Protein AF-A0A8R1E0E9-F1 (afdb_monomer_lite)

Secondary structure (DSSP, 8-state):
-EEEEEE--TT----EEEEHHHHS-HHHHS-GGGGSSEEEEEEPPPSSTTPPPPEEEEEEE-STTTT-PPPPPP-PSP----SSSEEEEEEETTTTEEEE-----------S---------------

Radius of gyration: 18.47 Å; chains: 1; bounding box: 48×48×47 Å

InterPro domains:
  IPR010558 Caenorhabditis elegans ly-6-related [PF06579] (1-67)
  IPR045860 Snake toxin-like superfamily [SSF57302] (1-68)

Structure (mmCIF, N/CA/C/O backbone):
data_AF-A0A8R1E0E9-F1
#
_entry.id   AF-A0A8R1E0E9-F1
#
loop_
_atom_site.group_PDB
_atom_site.id
_atom_site.type_symbol
_atom_site.label_atom_id
_atom_site.label_alt_id
_atom_site.label_comp_id
_atom_site.label_asym_id
_atom_site.label_entity_id
_atom_site.label_seq_id
_atom_site.pdbx_PDB_ins_code
_atom_site.Cartn_x
_atom_site.Cartn_y
_atom_site.Cartn_z
_atom_site.occupancy
_atom_site.B_iso_or_equiv
_atom_site.auth_seq_id
_atom_site.auth_comp_id
_atom_site.auth_asym_id
_atom_site.auth_atom_id
_atom_site.pdbx_PDB_model_num
ATOM 1 N N . MET A 1 1 ? 12.484 -6.067 -2.026 1.00 90.06 1 MET A N 1
ATOM 2 C CA . MET A 1 1 ? 11.209 -5.476 -2.478 1.00 90.06 1 MET A CA 1
ATOM 3 C C . MET A 1 1 ? 11.147 -4.018 -2.059 1.00 90.06 1 MET A C 1
ATOM 5 O O . MET A 1 1 ? 11.404 -3.716 -0.891 1.00 90.06 1 MET A O 1
ATOM 9 N N . CYS A 1 2 ? 10.850 -3.125 -2.997 1.00 94.44 2 CYS A N 1
ATOM 10 C CA . CYS A 1 2 ? 10.703 -1.704 -2.715 1.00 94.44 2 CYS A CA 1
ATOM 11 C C . CYS A 1 2 ? 9.256 -1.380 -2.342 1.00 94.44 2 CYS A C 1
ATOM 13 O O . CYS A 1 2 ? 8.321 -2.071 -2.745 1.00 94.44 2 CYS A O 1
ATOM 15 N N . VAL A 1 3 ? 9.082 -0.313 -1.569 1.00 95.12 3 VAL A N 1
ATOM 16 C CA . VAL A 1 3 ? 7.778 0.169 -1.125 1.00 95.12 3 VAL A CA 1
ATOM 17 C C . VAL A 1 3 ? 7.707 1.689 -1.201 1.00 95.12 3 VAL A C 1
ATOM 19 O O . VAL A 1 3 ? 8.705 2.385 -0.968 1.00 95.12 3 VAL A O 1
ATOM 22 N N . THR A 1 4 ? 6.511 2.183 -1.498 1.00 95.38 4 THR A N 1
ATOM 23 C CA . THR A 1 4 ? 6.105 3.580 -1.356 1.00 95.38 4 THR A CA 1
ATOM 24 C C . THR A 1 4 ? 4.847 3.642 -0.514 1.00 95.38 4 THR A C 1
ATOM 26 O O . THR A 1 4 ? 3.892 2.917 -0.778 1.00 95.38 4 THR A O 1
ATOM 29 N N . LEU A 1 5 ? 4.843 4.498 0.500 1.00 94.81 5 LEU A N 1
ATOM 30 C CA . LEU A 1 5 ? 3.738 4.677 1.428 1.00 94.81 5 LEU A CA 1
ATOM 31 C C . LEU A 1 5 ? 3.259 6.128 1.391 1.00 94.81 5 LEU A C 1
ATOM 33 O O . LEU A 1 5 ? 4.051 7.063 1.546 1.00 94.81 5 LEU A O 1
ATOM 37 N N . PHE A 1 6 ? 1.949 6.284 1.231 1.00 94.69 6 PHE A N 1
ATOM 38 C CA . PHE A 1 6 ? 1.230 7.548 1.221 1.00 94.69 6 PHE A CA 1
ATOM 39 C C . PHE A 1 6 ? 0.152 7.528 2.312 1.00 94.69 6 PHE A C 1
ATOM 41 O O . PHE A 1 6 ? -0.566 6.537 2.450 1.00 94.69 6 PHE A O 1
ATOM 48 N N . PRO A 1 7 ? -0.018 8.596 3.095 1.00 94.19 7 PRO A N 1
ATOM 49 C CA . PRO A 1 7 ? -1.199 8.753 3.936 1.00 94.19 7 PRO A CA 1
ATOM 50 C C . PRO A 1 7 ? -2.447 8.929 3.063 1.00 94.19 7 PRO A C 1
ATOM 52 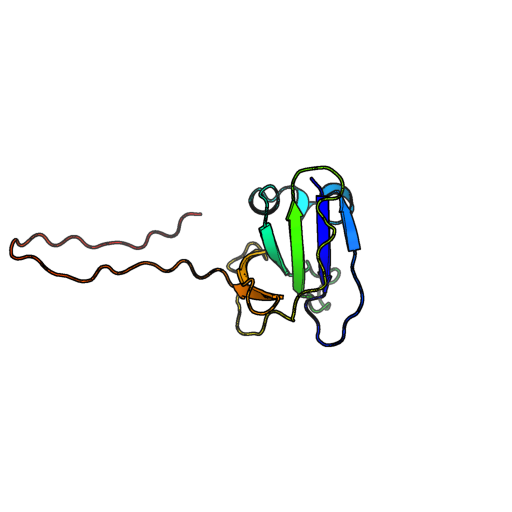O O . PRO A 1 7 ? -2.468 9.782 2.179 1.00 94.19 7 PRO A O 1
ATOM 55 N N . ASN A 1 8 ? -3.510 8.170 3.341 1.00 94.06 8 ASN A N 1
ATOM 56 C CA . ASN A 1 8 ? -4.795 8.327 2.657 1.00 94.06 8 ASN A CA 1
ATOM 57 C C . ASN A 1 8 ? -5.597 9.487 3.280 1.00 94.06 8 ASN A C 1
ATOM 59 O O . ASN A 1 8 ? -6.648 9.283 3.887 1.00 94.06 8 ASN A O 1
ATOM 63 N N . LEU A 1 9 ? -5.045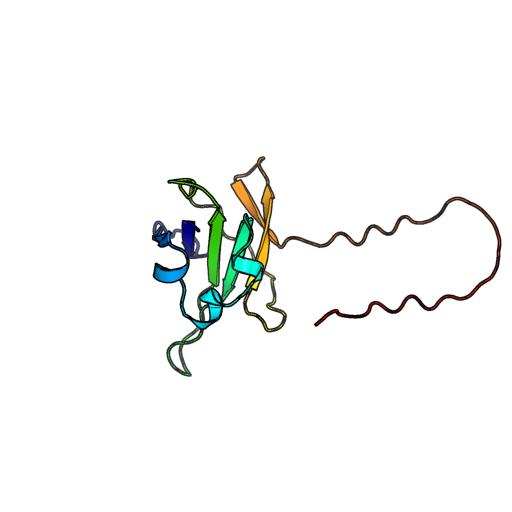 10.704 3.212 1.00 91.62 9 LEU A N 1
ATOM 64 C CA . LEU A 1 9 ? -5.596 11.910 3.833 1.00 91.62 9 LEU A CA 1
ATOM 65 C C . LEU A 1 9 ? -5.614 13.074 2.827 1.00 91.62 9 LEU A C 1
ATOM 67 O O . LEU A 1 9 ? -4.569 13.365 2.235 1.00 91.62 9 LEU A O 1
ATOM 71 N N . PRO A 1 10 ? -6.748 13.786 2.667 1.00 89.69 10 PRO A N 1
ATOM 72 C CA . PRO A 1 10 ? -6.824 14.949 1.789 1.00 89.69 10 PRO A CA 1
ATOM 73 C C . PRO A 1 10 ? -5.795 16.017 2.161 1.00 89.69 10 PRO A C 1
ATOM 75 O O . PRO A 1 10 ? -5.621 16.341 3.335 1.00 89.69 10 PRO A O 1
ATOM 78 N N . GLY A 1 11 ? -5.125 16.575 1.153 1.00 86.81 11 GLY A N 1
ATOM 79 C CA . GLY A 1 11 ? -4.150 17.653 1.337 1.00 86.81 11 GLY A CA 1
ATOM 80 C C . GLY A 1 11 ? -2.826 17.228 1.977 1.00 86.81 11 GLY A C 1
ATOM 81 O O . GLY A 1 11 ? -1.998 18.089 2.271 1.00 86.81 11 GLY A O 1
ATOM 82 N N . SER A 1 12 ? -2.597 15.930 2.193 1.00 87.69 12 SER A N 1
ATOM 83 C CA . SER A 1 12 ? -1.274 15.462 2.592 1.00 87.69 12 SER A CA 1
ATOM 84 C C . SER A 1 12 ? -0.256 15.664 1.469 1.00 87.69 12 SER A C 1
ATOM 86 O O . SER A 1 12 ? -0.617 15.657 0.298 1.00 87.69 12 SER A O 1
ATOM 88 N N . THR A 1 13 ? 1.015 15.831 1.834 1.00 87.62 13 THR A N 1
ATOM 89 C CA . THR A 1 13 ? 2.167 15.994 0.924 1.00 87.62 13 THR A CA 1
ATOM 90 C C . THR A 1 13 ? 3.303 15.017 1.221 1.00 87.62 13 THR A C 1
ATOM 92 O O . THR A 1 13 ? 4.358 15.056 0.590 1.00 87.62 13 THR A O 1
ATOM 95 N N . PHE A 1 14 ? 3.106 14.143 2.206 1.00 88.75 14 PHE A N 1
ATOM 96 C CA . PHE A 1 14 ? 4.152 13.282 2.734 1.00 88.75 14 PHE A CA 1
ATOM 97 C C . PHE A 1 14 ? 4.199 11.935 2.010 1.00 88.75 14 PHE A C 1
ATOM 99 O O . PHE A 1 14 ? 3.184 11.251 1.898 1.00 88.75 14 PHE A O 1
ATOM 106 N N . VAL A 1 15 ? 5.397 11.531 1.581 1.00 92.81 15 VAL A N 1
ATOM 107 C CA . VAL A 1 15 ? 5.658 10.253 0.907 1.00 92.81 15 VAL A CA 1
ATOM 108 C C . VAL A 1 15 ? 6.856 9.575 1.564 1.00 92.81 15 VAL A C 1
ATOM 110 O O . VAL A 1 15 ? 7.902 10.200 1.737 1.00 92.81 15 VAL A O 1
ATOM 113 N N . VAL A 1 16 ? 6.728 8.288 1.890 1.00 94.12 16 VAL A N 1
ATOM 114 C CA . VAL A 1 16 ? 7.839 7.460 2.386 1.00 94.12 16 VAL A CA 1
ATOM 115 C C . VAL A 1 16 ? 8.210 6.437 1.331 1.00 94.12 16 VAL A C 1
ATOM 117 O O . VAL A 1 16 ? 7.347 5.725 0.831 1.00 94.12 16 VAL A O 1
ATOM 120 N N . ARG A 1 17 ? 9.500 6.333 1.019 1.00 94.44 17 ARG A N 1
ATOM 121 C CA . ARG A 1 17 ? 10.053 5.355 0.077 1.00 94.44 17 ARG A CA 1
ATOM 122 C C . ARG A 1 17 ? 11.145 4.551 0.766 1.00 94.44 17 ARG A C 1
ATOM 124 O O . ARG A 1 17 ? 11.920 5.107 1.539 1.00 94.44 17 ARG A O 1
ATOM 131 N N . GLY A 1 18 ? 11.221 3.257 0.484 1.00 93.31 18 GLY A N 1
ATOM 132 C CA . GLY A 1 18 ? 12.275 2.408 1.033 1.00 93.31 18 GLY A CA 1
ATOM 133 C C . GLY A 1 18 ? 12.078 0.934 0.722 1.00 93.31 18 GLY A C 1
ATOM 134 O O . GLY A 1 18 ? 11.406 0.574 -0.243 1.00 93.31 18 GLY A O 1
ATOM 135 N N . CYS A 1 19 ? 12.659 0.082 1.560 1.00 91.31 19 CYS A N 1
ATOM 136 C CA . CYS A 1 19 ? 12.435 -1.360 1.529 1.00 91.31 19 CYS A CA 1
ATOM 137 C C . CYS A 1 19 ? 11.195 -1.723 2.354 1.00 91.31 19 CYS A C 1
ATOM 139 O O . CYS A 1 19 ? 10.962 -1.129 3.411 1.00 91.31 19 CYS A O 1
ATOM 141 N N . LEU A 1 20 ? 10.436 -2.730 1.905 1.00 90.25 20 LEU A N 1
ATOM 142 C CA . LEU A 1 20 ? 9.240 -3.232 2.599 1.00 90.25 20 LEU A CA 1
ATOM 143 C C . LEU A 1 20 ? 9.511 -3.491 4.093 1.00 90.25 20 LEU A C 1
ATOM 145 O O . LEU A 1 20 ? 8.790 -3.012 4.969 1.00 90.25 20 LEU A O 1
ATOM 149 N N . GLU A 1 21 ? 10.621 -4.174 4.372 1.00 87.62 21 GLU A N 1
ATOM 150 C CA . GLU A 1 21 ? 11.079 -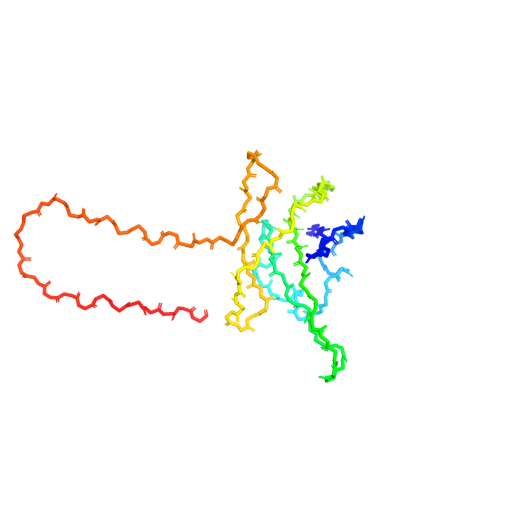4.543 5.713 1.00 87.62 21 GLU A CA 1
ATOM 151 C C . GLU A 1 21 ? 11.485 -3.351 6.584 1.00 87.62 21 GLU A C 1
ATOM 153 O O . GLU A 1 21 ? 11.499 -3.461 7.804 1.00 87.62 21 GLU A O 1
ATOM 158 N N . SER A 1 22 ? 11.831 -2.209 5.997 1.00 88.12 22 SER A N 1
ATOM 159 C CA . SER A 1 22 ? 12.242 -1.025 6.758 1.00 88.12 22 SER A CA 1
ATOM 160 C C . SER A 1 22 ? 11.065 -0.100 7.051 1.00 88.12 22 SER A C 1
ATOM 162 O O . SER A 1 22 ? 11.030 0.526 8.107 1.00 88.12 22 SER A O 1
ATOM 164 N N . VAL A 1 23 ? 10.098 -0.020 6.133 1.00 89.50 23 VAL A N 1
ATOM 165 C CA . VAL A 1 23 ? 8.988 0.942 6.207 1.00 89.50 23 VAL A CA 1
ATOM 166 C C . VAL A 1 23 ? 7.786 0.380 6.965 1.00 89.50 23 VAL A C 1
ATOM 168 O O . VAL A 1 23 ? 7.197 1.085 7.783 1.00 89.50 23 VAL A O 1
ATOM 171 N N . LEU A 1 24 ? 7.403 -0.877 6.723 1.00 87.38 24 LEU A N 1
ATOM 172 C CA . LEU A 1 24 ? 6.219 -1.460 7.359 1.00 87.38 24 LEU A CA 1
ATOM 173 C C . LEU A 1 24 ? 6.550 -2.062 8.730 1.00 87.38 24 LEU A C 1
ATOM 175 O O . LEU A 1 24 ? 7.691 -2.429 9.008 1.00 87.38 24 LEU A O 1
ATOM 179 N N . ARG A 1 25 ? 5.549 -2.178 9.613 1.00 83.81 25 ARG A N 1
ATOM 180 C CA . ARG A 1 25 ? 5.672 -2.907 10.892 1.00 83.81 25 ARG A CA 1
ATOM 181 C C . ARG A 1 25 ? 5.659 -4.417 10.662 1.00 83.81 25 ARG A C 1
ATOM 183 O O . ARG A 1 25 ? 5.078 -4.872 9.688 1.00 83.81 25 ARG A O 1
ATOM 190 N N . HIS A 1 26 ? 6.220 -5.179 11.602 1.00 80.12 26 HIS A N 1
ATOM 191 C CA . HIS A 1 26 ? 6.367 -6.639 11.513 1.00 80.12 26 HIS A CA 1
ATOM 192 C C . HIS A 1 26 ? 5.093 -7.381 11.073 1.00 80.12 26 HIS A C 1
ATOM 194 O O . HIS A 1 26 ? 5.165 -8.149 10.125 1.00 80.12 26 HIS A O 1
ATOM 200 N N . ALA A 1 27 ? 3.927 -7.049 11.640 1.00 79.69 27 ALA A N 1
ATOM 201 C CA . ALA A 1 27 ? 2.644 -7.652 11.253 1.00 79.69 27 ALA A CA 1
ATOM 202 C C . ALA A 1 27 ? 2.308 -7.513 9.753 1.00 79.69 27 ALA A C 1
ATOM 204 O O . ALA A 1 27 ? 1.711 -8.408 9.177 1.00 79.69 27 ALA A O 1
ATOM 205 N N . TYR A 1 28 ? 2.718 -6.412 9.116 1.00 81.88 28 TYR A N 1
ATOM 206 C CA . TYR A 1 28 ? 2.549 -6.204 7.675 1.00 81.88 28 TYR A CA 1
ATOM 207 C C . TYR A 1 28 ? 3.740 -6.706 6.854 1.00 81.88 28 TYR A C 1
ATOM 209 O O . TYR A 1 28 ? 3.609 -6.915 5.656 1.00 81.88 28 TYR A O 1
ATOM 217 N N . ARG A 1 29 ? 4.911 -6.920 7.466 1.00 79.88 29 ARG A N 1
ATOM 218 C CA . ARG A 1 29 ? 6.068 -7.505 6.768 1.00 79.88 29 ARG A CA 1
ATOM 219 C C . ARG A 1 29 ? 5.849 -8.972 6.434 1.00 79.88 29 ARG A C 1
ATOM 221 O O . ARG A 1 29 ? 6.382 -9.431 5.436 1.00 79.88 29 ARG A O 1
ATOM 228 N N . GLU A 1 30 ? 5.121 -9.695 7.276 1.00 81.75 30 GLU A N 1
ATOM 229 C CA . GLU A 1 30 ? 4.867 -11.127 7.092 1.00 81.75 30 GLU A CA 1
ATOM 230 C C . GLU A 1 30 ? 3.630 -11.407 6.230 1.00 81.75 30 GLU A C 1
ATOM 232 O O . GLU A 1 30 ? 3.390 -12.554 5.854 1.00 81.75 30 GLU A O 1
ATOM 237 N N . ASP A 1 31 ? 2.856 -10.374 5.879 1.00 85.88 31 ASP A N 1
ATOM 238 C CA . ASP A 1 31 ? 1.675 -10.550 5.046 1.00 85.88 31 ASP A CA 1
ATOM 239 C C . ASP A 1 31 ? 2.069 -10.804 3.584 1.00 85.88 31 ASP A C 1
ATOM 241 O O . ASP A 1 31 ? 2.610 -9.939 2.889 1.00 85.88 31 ASP A O 1
ATOM 245 N N . THR A 1 32 ? 1.767 -12.014 3.115 1.00 85.56 32 THR A N 1
ATOM 246 C CA . THR A 1 32 ? 2.106 -12.473 1.762 1.00 85.56 32 THR A CA 1
ATOM 247 C C . THR A 1 32 ? 1.433 -11.665 0.651 1.00 85.56 32 THR A C 1
ATOM 249 O O . THR A 1 32 ? 1.963 -11.626 -0.460 1.00 85.56 32 THR A O 1
ATOM 252 N N . GLN A 1 33 ? 0.323 -10.962 0.918 1.00 86.31 33 GLN A N 1
ATOM 253 C CA . GLN A 1 33 ? -0.314 -10.101 -0.085 1.00 86.31 33 GLN A CA 1
ATOM 254 C C . GLN A 1 33 ? 0.617 -8.952 -0.482 1.00 86.31 33 GLN A C 1
ATOM 256 O O . GLN A 1 33 ? 0.733 -8.622 -1.663 1.00 86.31 33 GLN A O 1
ATOM 261 N N . LEU A 1 34 ? 1.343 -8.396 0.492 1.00 89.62 34 LEU A N 1
ATOM 262 C CA . LEU A 1 34 ? 2.260 -7.270 0.301 1.00 89.62 34 LEU A CA 1
ATOM 263 C C . LEU A 1 34 ? 3.603 -7.679 -0.311 1.00 89.62 34 LEU A C 1
ATOM 265 O O . LEU A 1 34 ? 4.441 -6.816 -0.553 1.00 89.62 34 LEU A O 1
ATOM 269 N N . HIS A 1 35 ? 3.813 -8.974 -0.564 1.00 89.25 35 HIS A N 1
ATOM 270 C CA . HIS A 1 35 ? 4.991 -9.504 -1.260 1.00 89.25 35 HIS A CA 1
ATOM 271 C C . HIS A 1 35 ? 4.775 -9.600 -2.774 1.00 89.25 35 HIS A C 1
ATOM 273 O O . HIS A 1 35 ? 5.657 -10.056 -3.497 1.00 89.25 35 HIS A O 1
ATOM 279 N N . SER A 1 36 ? 3.616 -9.156 -3.268 1.00 91.06 36 SER A N 1
ATOM 280 C CA . SER A 1 36 ? 3.298 -9.099 -4.694 1.00 91.06 36 SER A CA 1
ATOM 281 C C . SER A 1 36 ? 3.143 -7.661 -5.178 1.00 91.06 36 SER A C 1
ATOM 283 O O . SER A 1 36 ? 2.562 -6.827 -4.479 1.00 91.06 36 SER A O 1
ATOM 285 N N . ASP A 1 37 ? 3.636 -7.385 -6.388 1.00 92.88 37 ASP A N 1
ATOM 286 C CA . ASP A 1 37 ? 3.579 -6.052 -6.989 1.00 92.88 37 ASP A CA 1
ATOM 287 C C . ASP A 1 37 ? 2.144 -5.525 -7.054 1.00 92.88 37 ASP A C 1
ATOM 289 O O . ASP A 1 37 ? 1.204 -6.227 -7.443 1.00 92.88 37 ASP A O 1
ATOM 293 N N . GLY A 1 38 ? 1.981 -4.263 -6.667 1.00 92.94 38 GLY A N 1
ATOM 294 C CA . GLY A 1 38 ? 0.683 -3.604 -6.643 1.00 92.94 38 GLY A CA 1
ATOM 295 C C . GLY A 1 38 ? 0.537 -2.606 -5.505 1.00 92.94 38 GLY A C 1
ATOM 296 O O . GLY A 1 38 ? 1.444 -2.418 -4.692 1.00 92.94 38 GLY A O 1
ATOM 297 N N . CYS A 1 39 ? -0.630 -1.966 -5.464 1.00 94.12 39 CYS A N 1
ATOM 298 C CA . CYS A 1 39 ? -1.004 -1.005 -4.437 1.00 94.12 39 CYS A CA 1
ATOM 299 C C . CYS A 1 39 ? -2.098 -1.567 -3.528 1.00 94.12 39 CYS A C 1
ATOM 301 O O . CYS A 1 39 ? -2.991 -2.295 -3.963 1.00 94.12 39 CYS A O 1
ATOM 303 N N . TYR A 1 40 ? -2.029 -1.194 -2.257 1.00 94.31 40 TYR A N 1
ATOM 304 C CA . TYR A 1 40 ? -2.868 -1.708 -1.189 1.00 94.31 40 TYR A CA 1
ATOM 305 C C . TYR A 1 40 ? -3.268 -0.565 -0.264 1.00 94.31 40 TYR A C 1
ATOM 307 O O . TYR A 1 40 ? -2.461 0.313 0.031 1.00 94.31 40 TYR A O 1
ATOM 315 N N . LEU A 1 41 ? -4.500 -0.574 0.224 1.00 94.88 41 LEU A N 1
ATOM 316 C CA . LEU A 1 41 ? -4.929 0.273 1.324 1.00 94.88 41 LEU A CA 1
ATOM 317 C C . LEU A 1 41 ? -4.709 -0.501 2.620 1.00 94.88 41 LEU A C 1
ATOM 319 O O . LEU A 1 41 ? -5.239 -1.597 2.777 1.00 94.88 41 LEU A O 1
ATOM 323 N N . LEU A 1 42 ? -3.918 0.054 3.530 1.00 93.56 42 LEU A N 1
ATOM 324 C CA . LEU A 1 42 ? -3.604 -0.521 4.830 1.00 93.56 42 LEU A CA 1
ATOM 325 C C . LEU A 1 42 ? -4.190 0.346 5.931 1.00 93.56 42 LEU A C 1
ATOM 327 O O . LEU A 1 42 ? -4.025 1.564 5.928 1.00 93.56 42 LEU A O 1
ATOM 331 N N . ARG A 1 43 ? -4.786 -0.286 6.933 1.00 92.38 43 ARG A N 1
ATOM 332 C CA . ARG A 1 43 ? -5.160 0.380 8.178 1.00 92.38 43 ARG A CA 1
ATOM 333 C C . ARG A 1 43 ? -4.024 0.291 9.183 1.00 92.38 43 ARG A C 1
ATOM 335 O O . ARG A 1 43 ? -3.512 -0.786 9.450 1.00 92.38 43 ARG A O 1
ATOM 342 N N . SER A 1 44 ? -3.630 1.385 9.812 1.00 88.62 44 SER A N 1
ATOM 343 C CA . SER A 1 44 ? -2.617 1.330 10.863 1.00 88.62 44 SER A CA 1
ATOM 344 C C . SER A 1 44 ? -3.106 0.521 12.058 1.00 88.62 44 SER A C 1
ATOM 346 O O . SER A 1 44 ? -4.265 0.625 12.463 1.00 88.62 44 SER A O 1
ATOM 348 N N . LEU A 1 45 ? -2.194 -0.206 12.697 1.00 84.12 45 LEU A N 1
ATOM 349 C CA . LEU A 1 45 ? -2.465 -0.752 14.021 1.00 84.12 45 LEU A CA 1
ATOM 350 C C . LEU A 1 45 ? -2.466 0.399 15.041 1.00 84.12 45 LEU A C 1
ATOM 352 O O . LEU A 1 45 ? -1.534 1.212 15.018 1.00 84.12 45 LEU A O 1
ATOM 356 N N . PRO A 1 46 ? -3.481 0.499 15.916 1.00 81.88 46 PRO A N 1
ATOM 357 C CA . PRO A 1 46 ? -3.507 1.520 16.953 1.00 81.88 46 PRO A CA 1
ATOM 358 C C . PRO A 1 46 ? -2.284 1.353 17.862 1.00 81.88 46 PRO A C 1
ATOM 360 O O . PRO A 1 46 ? -1.963 0.250 18.301 1.00 81.88 46 PRO A O 1
ATOM 363 N N . MET A 1 47 ? -1.575 2.450 18.129 1.00 77.50 47 MET A N 1
ATOM 364 C CA . MET A 1 47 ? -0.388 2.428 18.990 1.00 77.50 47 MET A CA 1
ATOM 365 C C . MET A 1 47 ? -0.770 2.405 20.476 1.00 77.50 47 MET A C 1
ATOM 367 O O . MET A 1 47 ? -0.047 1.835 21.287 1.00 77.50 47 MET A O 1
ATOM 371 N N . PHE A 1 48 ? -1.931 2.975 20.811 1.00 85.75 48 PHE A N 1
ATOM 372 C CA . PHE A 1 48 ? -2.555 2.916 22.133 1.00 85.75 48 PHE A CA 1
ATOM 373 C C . PHE A 1 48 ? -4.066 2.647 21.993 1.00 85.75 48 PHE A C 1
ATOM 375 O O . PHE A 1 48 ? -4.635 2.982 20.950 1.00 85.75 48 PHE A O 1
ATOM 382 N N . PRO A 1 49 ? -4.751 2.123 23.030 1.00 82.12 49 PRO A N 1
ATOM 383 C CA . PRO A 1 49 ? -6.179 1.779 22.963 1.00 82.12 49 PRO A CA 1
ATOM 384 C C . PRO A 1 49 ? -7.103 2.913 22.491 1.00 82.12 49 PRO A C 1
ATOM 386 O O .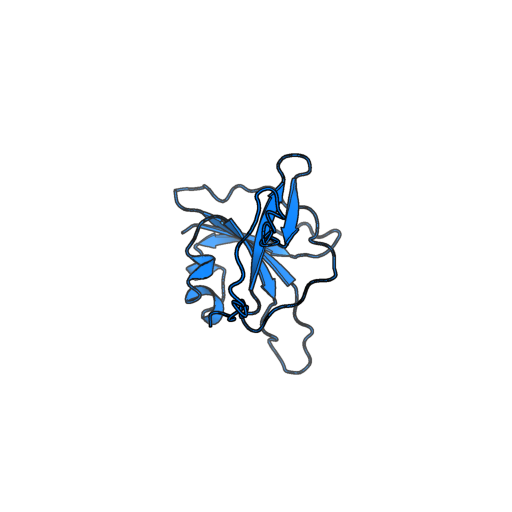 PRO A 1 49 ? -8.128 2.652 21.874 1.00 82.12 49 PRO A O 1
ATOM 389 N N . ASN A 1 50 ? -6.714 4.169 22.728 1.00 86.88 50 ASN A N 1
ATOM 390 C CA . ASN A 1 50 ? -7.516 5.353 22.405 1.00 86.88 50 ASN A CA 1
ATOM 391 C C . ASN A 1 50 ? -7.038 6.088 21.141 1.00 86.88 50 ASN A C 1
ATOM 393 O O . ASN A 1 50 ? -7.422 7.233 20.911 1.00 86.88 50 ASN A O 1
ATOM 397 N N . THR A 1 51 ? -6.159 5.476 20.342 1.00 85.50 51 THR A N 1
ATOM 398 C CA . THR A 1 51 ? -5.680 6.089 19.094 1.00 85.50 51 THR A CA 1
ATOM 399 C C . THR A 1 51 ? -6.546 5.679 17.915 1.00 85.50 51 THR A C 1
ATOM 401 O O . THR A 1 51 ? -6.796 4.495 17.698 1.00 85.50 51 THR A O 1
ATOM 404 N N . VAL A 1 52 ? -6.992 6.672 17.144 1.00 86.81 52 VAL A N 1
ATOM 405 C CA . VAL A 1 52 ? -7.726 6.438 15.899 1.00 86.81 52 VAL A CA 1
ATOM 406 C C . VAL A 1 52 ? -6.749 5.871 14.865 1.00 86.81 52 VAL A C 1
ATOM 408 O O . VAL A 1 52 ? -5.707 6.489 14.630 1.00 86.81 52 VAL A O 1
ATOM 411 N N . PRO A 1 53 ? -7.044 4.714 14.252 1.00 88.56 53 PRO A N 1
ATOM 412 C CA . PRO A 1 53 ? -6.190 4.163 13.217 1.00 88.56 53 PRO A CA 1
ATOM 413 C C . PRO A 1 53 ? -6.249 5.032 11.955 1.00 88.56 53 PRO A C 1
ATOM 415 O O . PRO A 1 53 ? -7.307 5.543 11.582 1.00 88.56 53 PRO A O 1
ATOM 418 N N . MET A 1 54 ? -5.105 5.185 11.299 1.00 90.12 54 MET A N 1
ATOM 419 C CA . MET A 1 54 ? -4.951 5.939 10.061 1.00 90.12 54 MET A CA 1
ATOM 420 C C . MET A 1 54 ? -4.857 4.982 8.876 1.00 90.12 54 MET A C 1
ATOM 422 O O . MET A 1 54 ? -4.216 3.938 8.973 1.00 90.12 54 MET A O 1
ATOM 426 N N . ASP A 1 55 ? -5.480 5.337 7.758 1.00 93.69 55 ASP A N 1
ATOM 427 C CA . ASP A 1 55 ? -5.406 4.543 6.536 1.00 93.69 55 ASP A CA 1
ATOM 428 C C . ASP A 1 55 ? -4.263 5.069 5.641 1.00 93.69 55 ASP A C 1
ATOM 430 O O . ASP A 1 55 ? -4.054 6.279 5.512 1.00 93.69 55 ASP A O 1
ATOM 434 N N . TYR A 1 56 ? -3.514 4.157 5.027 1.00 94.31 56 TYR A N 1
ATOM 435 C CA . TYR A 1 56 ? -2.356 4.432 4.179 1.00 94.31 56 TYR A CA 1
ATOM 436 C C . TYR A 1 56 ? -2.476 3.678 2.862 1.00 94.31 56 TYR A C 1
ATOM 438 O O . TYR A 1 56 ? -2.870 2.518 2.848 1.00 94.31 56 TYR A O 1
ATOM 446 N N . VAL A 1 57 ? -2.077 4.303 1.762 1.00 95.19 57 VAL A N 1
ATOM 447 C CA . VAL A 1 57 ? -1.829 3.605 0.502 1.00 95.19 57 VAL A CA 1
ATOM 448 C C . VAL A 1 57 ? -0.382 3.132 0.495 1.00 95.19 57 VAL A C 1
ATOM 450 O O . VAL A 1 57 ? 0.535 3.924 0.694 1.00 95.19 57 VAL A O 1
ATOM 453 N N . VAL A 1 58 ? -0.170 1.848 0.247 1.00 94.88 58 VAL A N 1
ATOM 454 C CA . VAL A 1 58 ? 1.144 1.218 0.155 1.00 94.88 58 VAL A CA 1
ATOM 455 C C . VAL A 1 58 ? 1.265 0.555 -1.203 1.00 94.88 58 VAL A C 1
ATOM 457 O O . VAL A 1 58 ? 0.506 -0.354 -1.514 1.00 94.88 58 VAL A O 1
ATOM 460 N N . CYS A 1 59 ? 2.222 0.998 -2.007 1.00 94.62 59 CYS A N 1
ATOM 461 C CA . CYS A 1 59 ? 2.550 0.385 -3.284 1.00 94.62 59 CYS A CA 1
ATOM 462 C C . CYS A 1 59 ? 3.886 -0.337 -3.175 1.00 94.62 59 CYS A C 1
ATOM 464 O O . CYS A 1 59 ? 4.859 0.220 -2.669 1.00 94.62 59 CYS A O 1
ATOM 466 N N . THR A 1 60 ? 3.927 -1.574 -3.646 1.00 94.75 60 THR A N 1
ATOM 467 C CA . THR A 1 60 ? 5.101 -2.442 -3.595 1.00 94.75 60 THR A CA 1
ATOM 468 C C . THR A 1 60 ? 5.495 -2.852 -5.007 1.00 94.75 60 THR A C 1
ATOM 470 O O . THR A 1 60 ? 4.632 -2.980 -5.879 1.00 94.75 60 THR A O 1
ATOM 473 N N . CYS A 1 61 ? 6.796 -2.990 -5.243 1.00 94.25 61 CYS A N 1
ATOM 474 C CA . CYS A 1 61 ? 7.330 -3.359 -6.548 1.00 94.25 61 CYS A CA 1
ATOM 475 C C . CYS A 1 61 ? 8.658 -4.120 -6.425 1.00 94.25 61 CYS A C 1
ATOM 477 O O . CYS A 1 61 ? 9.418 -3.941 -5.456 1.00 94.25 61 CYS A O 1
ATOM 479 N N . HIS A 1 62 ? 8.953 -4.949 -7.427 1.00 94.94 62 HIS A N 1
ATOM 480 C CA . HIS A 1 62 ? 10.242 -5.613 -7.595 1.00 94.94 62 HIS A CA 1
ATOM 481 C C . HIS A 1 62 ? 11.161 -4.847 -8.556 1.00 94.94 62 HIS A C 1
ATOM 483 O O . HIS A 1 62 ? 10.727 -4.310 -9.571 1.00 94.94 62 HIS A O 1
ATOM 489 N N . GLY A 1 63 ? 12.459 -4.844 -8.243 1.00 89.88 63 GLY A N 1
ATOM 490 C CA . GLY A 1 63 ? 13.495 -4.168 -9.025 1.00 89.88 63 GLY A CA 1
ATOM 491 C C . GLY A 1 63 ? 14.067 -2.934 -8.333 1.00 89.88 63 GLY A C 1
ATOM 492 O O . GLY A 1 63 ? 13.536 -2.445 -7.335 1.00 89.88 63 GLY A O 1
ATOM 493 N N . ASP A 1 64 ? 15.180 -2.441 -8.865 1.00 87.00 64 ASP A N 1
ATOM 494 C CA . ASP A 1 64 ? 15.876 -1.288 -8.304 1.00 87.00 64 ASP A CA 1
ATOM 495 C C . ASP A 1 64 ? 15.140 0.009 -8.653 1.00 87.00 64 ASP A C 1
ATOM 497 O O . ASP A 1 64 ? 14.790 0.254 -9.80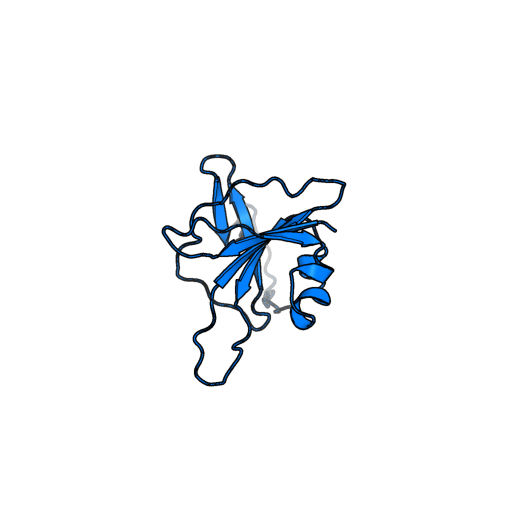7 1.00 87.00 64 ASP A O 1
ATOM 501 N N . TYR A 1 65 ? 14.908 0.857 -7.646 1.00 85.38 65 TYR A N 1
ATOM 502 C CA . TYR A 1 65 ? 14.297 2.187 -7.796 1.00 85.38 65 TYR A CA 1
ATOM 503 C C . TYR A 1 65 ? 12.916 2.208 -8.491 1.00 85.38 65 TYR A C 1
ATOM 505 O O . TYR A 1 65 ? 12.489 3.246 -8.999 1.00 85.38 65 TYR A O 1
ATOM 513 N N . CYS A 1 66 ? 12.176 1.094 -8.475 1.00 91.56 66 CYS A N 1
ATOM 514 C CA . CYS A 1 66 ? 10.837 0.987 -9.073 1.00 91.56 66 CYS A CA 1
ATOM 515 C C . CYS A 1 66 ? 9.754 1.782 -8.314 1.00 91.56 66 CYS A C 1
ATOM 517 O O . CYS A 1 66 ? 8.646 1.976 -8.805 1.00 91.56 66 CYS A O 1
ATOM 519 N N . ASN A 1 67 ? 10.058 2.268 -7.110 1.00 91.88 67 ASN A N 1
ATOM 520 C CA . ASN A 1 67 ? 9.109 2.873 -6.176 1.00 91.88 67 ASN A CA 1
ATOM 521 C C . ASN A 1 67 ? 8.948 4.401 -6.358 1.00 91.88 67 ASN A C 1
ATOM 523 O O . ASN A 1 67 ? 8.518 5.126 -5.456 1.00 91.88 67 ASN A O 1
ATOM 527 N N . ASN A 1 68 ? 9.252 4.909 -7.552 1.00 88.88 68 ASN A N 1
ATOM 528 C CA . ASN A 1 68 ? 9.090 6.314 -7.933 1.00 88.88 68 ASN A CA 1
ATOM 529 C C . ASN A 1 68 ? 7.664 6.617 -8.412 1.00 88.88 68 ASN A C 1
ATOM 531 O O . ASN A 1 68 ? 7.450 7.118 -9.510 1.00 88.88 68 ASN A O 1
ATOM 535 N N . ILE A 1 69 ? 6.686 6.292 -7.570 1.00 86.94 69 ILE A N 1
ATOM 536 C CA . ILE A 1 69 ? 5.268 6.535 -7.841 1.00 86.94 69 ILE A CA 1
ATOM 537 C C . ILE A 1 69 ? 4.901 7.920 -7.292 1.00 86.94 69 ILE A C 1
ATOM 539 O O . ILE A 1 69 ? 5.319 8.289 -6.182 1.00 86.94 69 ILE A O 1
ATOM 543 N N . ASP A 1 70 ? 4.154 8.685 -8.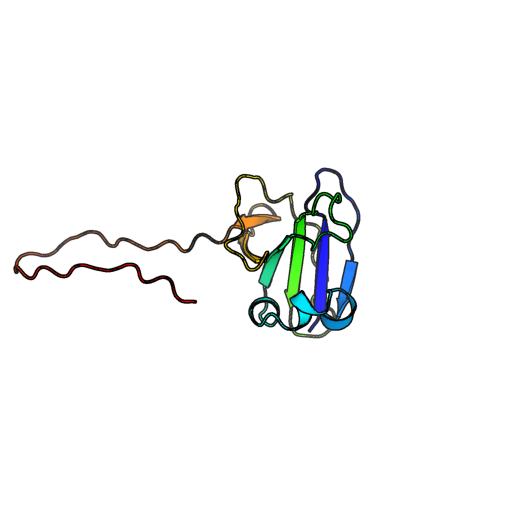087 1.00 88.25 70 ASP A N 1
ATOM 544 C CA . ASP A 1 70 ? 3.543 9.950 -7.676 1.00 88.25 70 ASP A CA 1
ATOM 545 C C . ASP A 1 70 ? 2.439 9.700 -6.648 1.00 88.25 70 ASP A C 1
ATOM 547 O O . ASP A 1 70 ? 1.822 8.636 -6.621 1.00 88.25 70 ASP A O 1
ATOM 551 N N . MET A 1 71 ? 2.159 10.687 -5.799 1.00 88.19 71 MET A N 1
ATOM 552 C CA . MET A 1 71 ? 1.100 10.528 -4.810 1.00 88.19 71 MET A CA 1
ATOM 553 C C . MET A 1 71 ? -0.267 10.389 -5.494 1.00 88.19 71 MET A C 1
ATOM 555 O O . MET A 1 71 ? -0.646 11.281 -6.258 1.00 88.19 71 MET A O 1
ATOM 559 N N . PRO A 1 72 ? -0.995 9.289 -5.240 1.00 89.69 72 PRO A N 1
ATOM 560 C CA . PRO A 1 72 ? -2.308 9.074 -5.823 1.00 89.69 72 PRO A CA 1
ATOM 561 C C . PRO A 1 72 ? -3.356 9.953 -5.140 1.00 89.69 72 PRO A C 1
ATOM 563 O O . PRO A 1 72 ? -3.148 10.473 -4.039 1.00 89.69 72 PRO A O 1
ATOM 566 N N . ASN A 1 73 ? -4.516 10.066 -5.783 1.00 90.94 73 ASN A N 1
ATOM 567 C CA . ASN A 1 73 ? -5.691 10.647 -5.144 1.00 90.94 73 ASN A CA 1
ATOM 568 C C . ASN A 1 73 ? -6.124 9.810 -3.931 1.00 90.94 73 ASN A C 1
ATOM 570 O O . ASN A 1 73 ? -5.860 8.607 -3.849 1.00 90.94 73 ASN A O 1
ATOM 574 N N . VAL A 1 74 ? -6.805 10.465 -2.989 1.00 91.88 74 VAL A N 1
ATOM 575 C CA . VAL A 1 74 ? -7.350 9.806 -1.798 1.00 91.88 74 VAL A CA 1
ATOM 576 C C . VAL A 1 74 ? -8.348 8.733 -2.230 1.00 91.88 74 VAL A C 1
ATOM 578 O O . VAL A 1 74 ? -9.265 9.005 -3.000 1.00 91.88 74 VAL A O 1
ATOM 581 N N . VAL A 1 75 ? -8.186 7.523 -1.700 1.00 92.06 75 VAL A N 1
ATOM 582 C CA . VAL A 1 75 ? -9.163 6.445 -1.853 1.00 92.06 75 VAL A CA 1
ATOM 583 C C . VAL A 1 75 ? -10.387 6.815 -1.026 1.00 92.06 75 VAL A C 1
ATOM 585 O O . VAL A 1 75 ? -10.322 6.873 0.209 1.00 92.06 75 VAL A O 1
ATOM 588 N N . GLU A 1 76 ? -11.490 7.104 -1.708 1.00 90.81 76 GLU A N 1
ATOM 589 C CA . GLU A 1 76 ? -12.723 7.555 -1.075 1.00 90.81 76 GLU A CA 1
ATOM 590 C C . GLU A 1 76 ? -13.439 6.426 -0.326 1.00 90.81 76 GLU A C 1
ATOM 592 O O . GLU A 1 76 ? -13.384 5.247 -0.679 1.00 90.81 76 GLU A O 1
ATOM 597 N N . LYS A 1 77 ? -14.130 6.806 0.749 1.00 88.75 77 LYS A N 1
ATOM 598 C CA . LYS A 1 77 ? -15.012 5.919 1.517 1.00 88.75 77 LYS A CA 1
ATOM 599 C C . LYS A 1 77 ? -16.363 5.772 0.794 1.00 88.75 77 LYS A C 1
ATOM 601 O O . LYS A 1 77 ? -16.771 6.714 0.122 1.00 88.75 77 LYS A O 1
ATOM 606 N N . PRO A 1 78 ? -17.112 4.669 0.998 1.00 88.81 78 PRO A N 1
ATOM 607 C CA . PRO A 1 78 ? -16.926 3.644 2.028 1.00 88.81 78 PRO A CA 1
ATOM 608 C C . PRO A 1 78 ? -16.051 2.456 1.600 1.00 88.81 78 PRO A C 1
ATOM 610 O O . PRO A 1 78 ? -16.174 1.929 0.502 1.00 88.81 78 PRO A O 1
ATOM 613 N N . TYR A 1 79 ? -15.234 1.968 2.534 1.00 89.81 79 TYR A N 1
ATOM 614 C CA . TYR A 1 79 ? -14.537 0.684 2.446 1.00 89.81 79 TYR A CA 1
ATOM 615 C C . TYR A 1 79 ? -14.443 0.051 3.841 1.00 89.81 79 TYR A C 1
ATOM 617 O O . TYR A 1 79 ? -14.419 0.749 4.860 1.00 89.81 79 TYR A O 1
ATOM 625 N N . SER A 1 80 ? -14.392 -1.279 3.895 1.00 86.00 80 SER A N 1
ATOM 626 C CA . SER A 1 80 ? -14.297 -2.050 5.138 1.00 86.00 80 SER A CA 1
ATOM 627 C C . SER A 1 80 ? -13.209 -3.107 5.035 1.00 86.00 80 SER A C 1
ATOM 629 O O . SER A 1 80 ? -13.123 -3.813 4.035 1.00 86.00 80 SER A O 1
ATOM 631 N N . PHE A 1 81 ? -12.423 -3.258 6.094 1.00 85.62 81 PHE A N 1
ATOM 632 C CA . PHE A 1 81 ? -11.383 -4.276 6.173 1.00 85.62 81 PHE A CA 1
ATOM 633 C C . PHE A 1 81 ? -11.972 -5.585 6.699 1.00 85.62 81 PHE A C 1
ATOM 635 O O . PHE A 1 81 ? -12.513 -5.611 7.802 1.00 85.62 81 PHE A O 1
ATOM 642 N N . ALA A 1 82 ? -11.836 -6.674 5.942 1.00 70.94 82 ALA A N 1
ATOM 643 C CA . ALA A 1 82 ? -12.350 -8.001 6.296 1.00 70.94 82 ALA A CA 1
ATOM 644 C C . ALA A 1 82 ? -11.489 -8.749 7.345 1.00 70.94 82 ALA A C 1
ATOM 646 O O . ALA A 1 82 ? -11.459 -9.972 7.364 1.00 70.94 82 ALA A O 1
ATOM 647 N N . GLY A 1 83 ? -10.770 -8.022 8.210 1.00 70.06 83 GLY A N 1
ATOM 648 C CA . GLY A 1 83 ? -9.955 -8.578 9.301 1.00 70.06 83 GLY A CA 1
ATOM 649 C C . GLY A 1 83 ? -8.443 -8.363 9.164 1.00 70.06 83 GLY A C 1
ATOM 650 O O . GLY A 1 83 ? -7.806 -8.022 10.154 1.00 70.06 83 GLY A O 1
ATOM 651 N N . SER A 1 84 ? -7.872 -8.462 7.959 1.00 74.38 84 SER A N 1
ATOM 652 C CA . SER A 1 84 ? -6.419 -8.296 7.728 1.00 74.38 84 SER A CA 1
ATOM 653 C C . SER A 1 84 ? -5.924 -6.849 7.837 1.00 74.38 84 SER A C 1
ATOM 655 O O . SER A 1 84 ? -4.728 -6.601 7.941 1.00 74.38 84 SER A O 1
ATOM 657 N N . GLY A 1 85 ? -6.832 -5.869 7.771 1.00 84.19 85 GLY A N 1
ATOM 658 C CA . GLY A 1 85 ? -6.442 -4.462 7.673 1.00 84.19 85 GLY A CA 1
ATOM 659 C C . GLY A 1 85 ? -5.799 -4.099 6.329 1.00 84.19 85 GLY A C 1
ATOM 660 O O . GLY A 1 85 ? -5.266 -3.000 6.221 1.00 84.19 85 GLY A O 1
ATOM 661 N N . ILE A 1 86 ? -5.874 -4.976 5.317 1.00 90.88 86 ILE A N 1
ATOM 662 C CA . ILE A 1 86 ? -5.313 -4.784 3.972 1.00 90.88 86 ILE A CA 1
ATOM 663 C C . ILE A 1 86 ? -6.423 -4.935 2.925 1.00 90.88 86 ILE A C 1
ATOM 665 O O . ILE A 1 86 ? -7.215 -5.875 2.985 1.00 90.88 86 ILE A O 1
ATOM 669 N N . LEU A 1 87 ? -6.477 -4.022 1.955 1.00 92.88 87 LEU A N 1
ATOM 670 C CA . LEU A 1 87 ? -7.343 -4.101 0.777 1.00 92.88 87 LEU A CA 1
ATOM 671 C C . LEU A 1 87 ? -6.511 -3.874 -0.481 1.00 92.88 87 LEU A C 1
ATOM 673 O O . LEU A 1 87 ? -5.805 -2.875 -0.577 1.00 92.88 87 LEU A O 1
ATOM 677 N N . LYS A 1 88 ? -6.613 -4.766 -1.468 1.00 92.31 88 LYS A N 1
ATOM 678 C CA . LYS A 1 88 ? -5.946 -4.568 -2.758 1.00 92.31 88 LYS A CA 1
ATOM 679 C C . LYS A 1 88 ? -6.621 -3.442 -3.543 1.00 92.31 88 LYS A C 1
ATOM 681 O O . LYS A 1 88 ? -7.850 -3.355 -3.585 1.00 92.31 88 LYS A O 1
ATOM 686 N N . LEU A 1 89 ? -5.812 -2.592 -4.164 1.00 92.75 89 LEU A N 1
ATOM 687 C CA . LEU A 1 89 ? -6.266 -1.484 -4.992 1.00 92.75 89 LEU A CA 1
ATOM 688 C C . LEU A 1 89 ? -6.036 -1.799 -6.471 1.00 92.75 89 LEU A C 1
ATOM 690 O O . LEU A 1 89 ? -5.031 -2.406 -6.843 1.00 92.75 89 LEU A O 1
ATOM 694 N N . ALA A 1 90 ? -6.975 -1.373 -7.308 1.00 89.44 90 ALA A N 1
ATOM 695 C CA . ALA A 1 90 ? -6.816 -1.312 -8.750 1.00 89.44 90 ALA A CA 1
ATOM 696 C C . ALA A 1 90 ? -6.293 0.079 -9.133 1.00 89.44 90 ALA A C 1
ATOM 698 O O . ALA A 1 90 ? -6.774 1.088 -8.612 1.00 89.44 90 ALA A O 1
ATOM 699 N N . TYR A 1 91 ? -5.301 0.117 -10.023 1.00 81.31 91 TYR A N 1
ATOM 700 C CA . TYR A 1 91 ? -4.773 1.354 -10.593 1.00 81.31 91 TYR A CA 1
ATOM 701 C C . TYR A 1 91 ? -5.538 1.680 -11.873 1.00 81.31 91 TYR A C 1
ATOM 703 O O . TYR A 1 91 ? -5.611 0.837 -12.766 1.00 81.31 91 TYR A O 1
ATOM 711 N N . SER A 1 92 ? -6.123 2.875 -11.940 1.00 73.88 92 SER A N 1
ATOM 712 C CA . SER A 1 92 ? -6.715 3.408 -13.165 1.00 73.88 92 SER A CA 1
ATOM 713 C C . SER A 1 92 ? -5.761 4.431 -13.781 1.00 73.88 92 SER A C 1
ATOM 715 O O . SER A 1 92 ? -5.493 5.476 -13.176 1.00 73.88 92 SER A O 1
ATOM 717 N N . ASP A 1 93 ? -5.252 4.127 -14.977 1.00 62.03 93 ASP A N 1
ATOM 718 C CA . ASP A 1 93 ? -4.310 4.988 -15.708 1.00 62.03 93 ASP A CA 1
ATOM 719 C C . ASP A 1 93 ? -4.928 6.347 -16.085 1.00 62.03 93 ASP A C 1
ATOM 721 O O . ASP A 1 93 ? -4.218 7.351 -16.145 1.00 62.03 93 ASP A O 1
ATOM 725 N N . ASP A 1 94 ? -6.251 6.405 -16.266 1.00 58.66 94 ASP A N 1
ATOM 726 C CA . ASP A 1 94 ? -6.943 7.591 -16.786 1.00 58.66 94 ASP A CA 1
ATOM 727 C C . ASP A 1 94 ? -7.018 8.760 -15.782 1.00 58.66 94 ASP A C 1
ATOM 729 O O . ASP A 1 94 ? -7.215 9.906 -16.185 1.00 58.66 94 ASP A O 1
ATOM 733 N N . GLU A 1 95 ? -6.821 8.520 -14.476 1.00 59.00 95 GLU A N 1
ATOM 734 C CA . GLU A 1 95 ? -7.028 9.551 -13.439 1.00 59.00 95 GLU A CA 1
ATOM 735 C C . GLU A 1 95 ? -6.022 9.529 -12.274 1.00 59.00 95 GLU A C 1
ATOM 737 O O . GLU A 1 95 ? -6.210 10.242 -11.283 1.00 59.00 95 GLU A O 1
ATOM 742 N N . ARG A 1 96 ? -4.962 8.703 -12.337 1.00 66.31 96 ARG A N 1
ATOM 743 C CA . ARG A 1 96 ? -4.079 8.422 -11.176 1.00 66.31 96 ARG A CA 1
ATOM 744 C C . ARG A 1 96 ? -4.882 8.034 -9.924 1.00 66.31 96 ARG A C 1
ATOM 746 O O . ARG A 1 96 ? -4.473 8.302 -8.787 1.00 66.31 96 ARG A O 1
ATOM 753 N N . SER A 1 97 ? -6.064 7.460 -10.135 1.00 78.81 97 SER A N 1
ATOM 754 C CA . SER A 1 97 ? -7.004 7.125 -9.082 1.00 78.81 97 SER A CA 1
ATOM 755 C C . SER A 1 97 ? -6.817 5.661 -8.712 1.00 78.81 97 SER A C 1
ATOM 757 O O . SER A 1 97 ? -6.745 4.767 -9.558 1.00 78.81 97 SER A O 1
ATOM 759 N N . LEU A 1 98 ? -6.674 5.429 -7.411 1.00 85.50 98 LEU A N 1
ATOM 760 C CA . LEU A 1 98 ? -6.682 4.093 -6.844 1.00 85.50 98 LEU A CA 1
ATOM 761 C C . LEU A 1 98 ? -8.083 3.816 -6.325 1.00 85.50 98 LEU A C 1
ATOM 763 O O . LEU A 1 98 ? -8.631 4.594 -5.545 1.00 85.50 98 LEU A O 1
ATOM 767 N N . GLN A 1 99 ? -8.646 2.692 -6.740 1.00 87.25 99 GLN A N 1
ATOM 768 C CA . GLN A 1 99 ? -9.960 2.249 -6.290 1.00 87.25 99 GLN A CA 1
ATOM 769 C C . GLN A 1 99 ? -9.839 0.882 -5.636 1.00 87.25 99 GLN A C 1
ATOM 771 O O . GLN A 1 99 ? -8.906 0.130 -5.919 1.00 87.25 99 GLN A O 1
ATOM 776 N N . ILE A 1 100 ? -10.777 0.542 -4.751 1.00 86.12 100 ILE A N 1
ATOM 777 C CA . ILE A 1 100 ? -10.834 -0.811 -4.196 1.00 86.12 100 ILE A CA 1
ATOM 778 C C . ILE A 1 100 ? -10.985 -1.787 -5.362 1.00 86.12 100 ILE A C 1
ATOM 780 O O . ILE A 1 100 ? -11.903 -1.646 -6.171 1.00 86.12 100 ILE A O 1
ATOM 784 N N . ALA A 1 101 ? -10.082 -2.766 -5.453 1.00 75.88 101 ALA A N 1
ATOM 785 C CA . ALA A 1 101 ? -10.192 -3.808 -6.457 1.00 75.88 101 ALA A CA 1
ATOM 786 C C . ALA A 1 101 ? -11.471 -4.603 -6.170 1.00 75.88 101 ALA A C 1
ATOM 788 O O . ALA A 1 101 ? -11.525 -5.418 -5.248 1.00 75.88 101 ALA A O 1
ATOM 789 N N . THR A 1 102 ? -12.527 -4.335 -6.933 1.00 67.38 102 THR A N 1
ATOM 790 C CA . THR A 1 102 ? -13.720 -5.169 -6.904 1.00 67.38 102 THR A CA 1
ATOM 791 C C . THR A 1 102 ? -13.388 -6.427 -7.692 1.00 67.38 102 THR A C 1
ATOM 793 O O . THR A 1 102 ? -13.038 -6.368 -8.870 1.00 67.38 102 THR A O 1
ATOM 796 N N . SER A 1 103 ? -13.451 -7.594 -7.050 1.00 48.66 103 SER A N 1
ATOM 797 C CA . SER A 1 103 ? -13.546 -8.831 -7.812 1.00 48.66 103 SER A CA 1
ATOM 798 C C . SER A 1 103 ? -14.904 -8.796 -8.506 1.00 48.66 103 SER A C 1
ATOM 800 O O . SER A 1 103 ? -15.945 -9.060 -7.905 1.00 48.66 103 SER A O 1
ATOM 802 N N . VAL A 1 104 ? -14.918 -8.385 -9.774 1.00 38.66 104 VAL A N 1
ATOM 803 C CA . VAL A 1 104 ? -16.100 -8.527 -10.617 1.00 38.66 104 VAL A CA 1
ATOM 804 C C . VAL A 1 104 ? -16.332 -10.025 -10.748 1.00 38.66 104 VAL A C 1
ATOM 806 O O . VAL A 1 104 ? -15.672 -10.714 -11.521 1.00 38.66 104 VAL A O 1
ATOM 809 N N . CYS A 1 105 ? -17.246 -10.549 -9.937 1.00 37.53 105 CYS A N 1
ATOM 810 C CA . CYS A 1 105 ? -17.824 -11.856 -10.166 1.00 37.53 105 CYS A CA 1
ATOM 811 C C . CYS A 1 105 ? -18.664 -11.699 -11.436 1.00 37.53 105 CYS A C 1
ATOM 813 O O . CYS A 1 105 ? -19.794 -11.207 -11.390 1.00 37.53 105 CYS A O 1
ATOM 815 N N . SER A 1 106 ? -18.071 -11.998 -12.591 1.00 37.00 106 SER A N 1
ATOM 816 C CA . SER A 1 106 ? -18.770 -11.996 -13.866 1.00 37.00 106 SER A CA 1
ATOM 817 C C . SER A 1 106 ? -19.864 -13.061 -13.809 1.00 37.00 106 SER A C 1
ATOM 819 O O . SER A 1 106 ? -19.642 -14.251 -14.016 1.00 37.00 106 SER A O 1
ATOM 821 N N . ARG A 1 107 ? -21.092 -12.626 -13.509 1.00 39.00 107 ARG A N 1
ATOM 822 C CA . ARG A 1 107 ? -22.293 -13.352 -13.910 1.00 39.00 107 ARG A CA 1
ATOM 823 C C . ARG A 1 107 ? -22.366 -13.266 -15.429 1.00 39.00 107 ARG A C 1
ATOM 825 O O . ARG A 1 107 ? -22.993 -12.357 -15.964 1.00 39.00 107 ARG A O 1
ATOM 832 N N . GLU A 1 108 ? -21.752 -14.215 -16.122 1.00 38.94 108 GLU A N 1
ATOM 833 C CA . GLU A 1 108 ? -22.230 -14.542 -17.459 1.00 38.94 108 GLU A CA 1
ATOM 834 C C . GLU A 1 108 ? -23.621 -15.163 -17.305 1.00 38.94 108 GLU A C 1
ATOM 836 O O . GLU A 1 108 ? -23.795 -16.343 -16.999 1.00 38.94 108 GLU A O 1
ATOM 841 N N . ALA A 1 109 ? -24.638 -14.313 -17.415 1.00 40.38 109 ALA A N 1
ATOM 842 C CA . ALA A 1 109 ? -26.017 -14.737 -17.513 1.00 40.38 109 ALA A CA 1
ATOM 843 C C . ALA A 1 109 ? -26.328 -15.085 -18.976 1.00 40.38 109 ALA A C 1
ATOM 845 O O . ALA A 1 109 ? -26.470 -14.202 -19.815 1.00 40.38 109 ALA A O 1
ATOM 846 N N . LEU A 1 110 ? -26.498 -16.392 -19.196 1.00 43.91 110 LEU A N 1
ATOM 847 C CA . LEU A 1 110 ? -27.549 -17.017 -20.008 1.00 43.91 110 LEU A CA 1
ATOM 848 C C . LEU A 1 110 ? -27.633 -16.643 -21.488 1.00 43.91 110 LEU A C 1
ATOM 850 O O . LEU A 1 110 ? -28.327 -15.689 -21.784 1.00 43.91 110 LEU A O 1
ATOM 854 N N . TRP A 1 111 ? -27.181 -17.534 -22.382 1.00 39.25 111 TRP A N 1
ATOM 855 C CA . TRP A 1 111 ? -27.992 -18.012 -23.522 1.00 39.25 111 TRP A CA 1
ATOM 856 C C . TRP A 1 111 ? -27.525 -19.414 -23.959 1.00 39.25 111 TRP A C 1
ATOM 858 O O . TRP A 1 111 ? -26.555 -19.517 -24.697 1.00 39.25 111 TRP A O 1
ATOM 868 N N . ALA A 1 112 ? -28.200 -20.482 -23.506 1.00 35.88 112 ALA A N 1
ATOM 869 C CA . ALA A 1 112 ? -28.486 -21.700 -24.293 1.00 35.88 112 ALA A CA 1
ATOM 870 C C . ALA A 1 112 ? -29.109 -22.806 -23.414 1.00 35.88 112 ALA A C 1
ATOM 872 O O . ALA A 1 112 ? -28.430 -23.561 -22.732 1.00 35.88 112 ALA A O 1
ATOM 873 N N . THR A 1 113 ? -30.441 -22.852 -23.453 1.00 47.44 113 THR A N 1
ATOM 874 C CA . THR A 1 113 ? -31.296 -24.053 -23.514 1.00 47.44 113 THR A CA 1
ATOM 875 C C . THR A 1 113 ? -30.959 -25.300 -22.678 1.00 47.44 113 THR A C 1
ATOM 877 O O . THR A 1 113 ? -30.082 -26.086 -23.015 1.00 47.44 113 THR A O 1
ATOM 880 N N . SER A 1 114 ? -31.865 -25.557 -21.729 1.00 45.34 114 SER A N 1
ATOM 881 C CA . SER A 1 114 ? -32.411 -26.873 -21.362 1.00 45.34 114 SER A CA 1
ATOM 882 C C . SER A 1 114 ? -31.447 -27.947 -20.851 1.00 45.34 114 SER A C 1
ATOM 884 O O . SER A 1 114 ? -31.021 -28.800 -21.615 1.00 45.34 114 SER A O 1
ATOM 886 N N . LEU A 1 115 ? -31.273 -28.028 -19.528 1.00 35.66 115 LEU A N 1
ATOM 887 C CA . LEU A 1 115 ? -31.530 -29.257 -18.760 1.00 35.66 115 LEU A CA 1
ATOM 888 C C . LEU A 1 115 ? -31.437 -28.973 -17.255 1.00 35.66 115 LEU A C 1
ATOM 890 O O . LEU A 1 115 ? -30.533 -28.306 -16.766 1.00 35.66 115 LEU A O 1
ATOM 894 N N . ILE A 1 116 ? -32.438 -29.469 -16.538 1.00 47.03 116 ILE A N 1
ATOM 895 C CA . ILE A 1 116 ? -32.597 -29.420 -15.087 1.00 47.03 116 ILE A CA 1
ATOM 896 C C . ILE A 1 116 ? -31.394 -30.108 -14.429 1.00 47.03 116 ILE A C 1
ATOM 898 O O . ILE A 1 116 ? -31.277 -31.314 -14.586 1.00 47.03 116 ILE A O 1
ATOM 902 N N . ILE A 1 117 ? -30.576 -29.383 -13.658 1.00 37.28 117 ILE A N 1
ATOM 903 C CA . ILE A 1 117 ? -29.910 -29.863 -12.433 1.00 37.28 117 ILE A CA 1
ATOM 904 C C . ILE A 1 117 ? -29.794 -28.650 -11.493 1.00 37.28 117 ILE A C 1
ATOM 906 O O . ILE A 1 117 ? -29.138 -27.658 -11.807 1.00 37.28 117 ILE A O 1
ATOM 910 N N . SER A 1 118 ? -30.438 -28.730 -10.326 1.00 38.78 118 SER A N 1
ATOM 911 C CA . SER A 1 118 ? -30.162 -27.841 -9.194 1.00 38.78 118 SER A CA 1
ATOM 912 C C . SER A 1 118 ? -28.701 -27.989 -8.776 1.00 38.78 118 SER A C 1
ATOM 914 O O . SER A 1 118 ? -28.317 -29.044 -8.277 1.00 38.78 118 SER A O 1
ATOM 916 N N . ILE A 1 119 ? -27.904 -26.930 -8.912 1.00 38.84 119 ILE A N 1
ATOM 917 C CA . ILE A 1 119 ? -26.629 -26.806 -8.201 1.00 38.84 119 ILE A CA 1
ATOM 918 C C . ILE A 1 119 ? -26.720 -25.545 -7.349 1.00 38.84 119 ILE A C 1
ATOM 920 O O . ILE A 1 119 ? -26.704 -24.423 -7.853 1.00 38.84 119 ILE A O 1
ATOM 924 N N . TYR A 1 120 ? -26.862 -25.742 -6.039 1.00 34.62 120 TYR A N 1
ATOM 925 C CA . TYR A 1 120 ? -26.614 -24.707 -5.045 1.00 34.62 120 TYR A CA 1
ATOM 926 C C . TYR A 1 120 ? -25.156 -24.262 -5.193 1.00 34.62 120 TYR A C 1
ATOM 928 O O . TYR A 1 120 ? -24.245 -24.967 -4.765 1.00 34.62 120 TYR A O 1
ATOM 936 N N . SER A 1 121 ? -24.921 -23.115 -5.827 1.00 37.50 121 SER A N 1
ATOM 937 C CA . SER A 1 121 ? -23.588 -22.522 -5.887 1.00 37.50 121 SER A CA 1
ATOM 938 C C . SER A 1 121 ? -23.350 -21.763 -4.584 1.00 37.50 121 SER A C 1
ATOM 940 O O . SER A 1 121 ? -23.816 -20.640 -4.395 1.00 37.50 121 SER A O 1
ATOM 942 N N . VAL A 1 122 ? -22.685 -22.433 -3.647 1.00 37.03 122 VAL A N 1
ATOM 943 C CA . VAL A 1 122 ? -22.223 -21.860 -2.384 1.00 37.03 122 VAL A CA 1
ATOM 944 C C . VAL A 1 122 ? -21.032 -20.950 -2.691 1.00 37.03 122 VAL A C 1
ATOM 946 O O . VAL A 1 122 ? -19.984 -21.427 -3.118 1.00 37.03 122 VAL A O 1
ATOM 949 N N . CYS A 1 123 ? -21.183 -19.641 -2.470 1.00 34.19 123 CYS A N 1
ATOM 950 C CA . CYS A 1 123 ? -20.043 -18.737 -2.316 1.00 34.19 123 CYS A CA 1
ATOM 951 C C . CYS A 1 123 ? -19.296 -19.140 -1.040 1.00 34.19 123 CYS A C 1
ATOM 953 O O . CYS A 1 123 ? -19.694 -18.755 0.058 1.00 34.19 123 CYS A O 1
ATOM 955 N N . PHE A 1 124 ? -18.249 -19.950 -1.172 1.00 34.53 124 PHE A N 1
ATOM 956 C CA . PHE A 1 124 ? -17.357 -20.253 -0.060 1.00 34.53 124 PHE A CA 1
ATOM 957 C C . PHE A 1 124 ? -16.300 -19.148 0.035 1.00 34.53 124 PHE A C 1
ATOM 959 O O . PHE A 1 124 ? -15.494 -18.973 -0.877 1.00 34.53 124 PHE A O 1
ATOM 966 N N . LEU A 1 125 ? -16.340 -18.392 1.139 1.00 39.75 125 LEU A N 1
ATOM 967 C CA . LEU A 1 125 ? -15.219 -17.588 1.623 1.00 39.75 125 LEU A CA 1
ATOM 968 C C . LEU A 1 125 ? -13.988 -18.501 1.749 1.00 39.75 125 LEU A C 1
ATOM 970 O O . LEU A 1 125 ? -14.036 -19.500 2.468 1.00 39.75 125 LEU A O 1
ATOM 974 N N . GLY A 1 126 ? -12.903 -18.154 1.061 1.00 36.62 126 GLY A N 1
ATOM 975 C CA . GLY A 1 126 ? -11.581 -18.724 1.301 1.00 36.62 126 GLY A CA 1
ATOM 976 C C . GLY A 1 126 ? -10.850 -17.877 2.336 1.00 36.62 126 GLY A C 1
ATOM 977 O O . GLY A 1 126 ? -10.712 -16.674 2.126 1.00 36.62 126 GLY A O 1
ATOM 978 N N . LEU A 1 127 ? -10.487 -18.538 3.438 1.00 31.42 127 LEU A N 1
ATOM 979 C CA . LEU A 1 127 ? -9.650 -18.085 4.554 1.00 31.42 127 LEU A CA 1
ATOM 980 C C . LEU A 1 127 ? -8.383 -17.326 4.136 1.00 31.42 127 LEU A C 1
ATOM 982 O O . LEU A 1 127 ? -7.774 -17.722 3.118 1.00 31.42 127 LEU A O 1
#

Sequence (127 aa):
MCVTLFPNLPGSTFVVRGCLESVLRHAYREDTQLHSDGCYLLRSLPMFPNTVPMDYVVCTCHGDYCNNIDMPNVVEKPYSFAGSGILKLAYSDDERSLQIATSVCSREALWATSLIISIYSVCFLGL

pLDDT: mean 77.68, std 20.48, range [31.42, 95.38]

Foldseek 3Di:
DKKKKAFLDPPDDDIDIDDPVVPDDPLSSPDVVLVDFAKKWAWDDAPDPPDDITIMIMGDDDDPPPHPDDDAHRADDDDDDPPSRIFTWDQDPVHSHTYGPDPPPDPPDDDDDDDDDDDPPDPDDDD

Organism: Caenorhabditis japonica (NCBI:txid281687)